Protein AF-A0A970ZB85-F1 (afdb_monomer)

Foldseek 3Di:
DDDDDDDDDDDDDDDDDDDDPPPDDPPVPPDPVVVLVVLVVLQVLLVVLQVVLVVLVVVQVVVCVVVVHRRFQFQLNVVCVVPVVVVVVVLVVLVVDPPSVVVVVVVVVNRRDGNSVSSNVSSNVSNVSSDDPPPPPPPPPPDD

Structure (mmCIF, N/CA/C/O backbone):
data_AF-A0A970ZB85-F1
#
_entry.id   AF-A0A970ZB85-F1
#
loop_
_atom_site.group_PDB
_atom_site.id
_atom_site.type_symbol
_atom_site.label_atom_id
_atom_site.label_alt_id
_atom_site.label_comp_id
_atom_site.label_asym_id
_atom_site.label_entity_id
_atom_site.label_seq_id
_atom_site.pdbx_PDB_ins_code
_atom_site.Cartn_x
_atom_site.Cartn_y
_atom_site.Cartn_z
_atom_site.occupancy
_atom_site.B_iso_or_equiv
_atom_site.auth_seq_id
_atom_site.auth_comp_id
_atom_site.auth_asym_id
_atom_site.auth_atom_id
_atom_site.pdbx_PDB_model_num
ATOM 1 N N . MET A 1 1 ? -62.437 51.924 39.565 1.00 40.03 1 MET A N 1
ATOM 2 C CA . MET A 1 1 ? -63.003 50.614 39.177 1.00 40.03 1 MET A CA 1
ATOM 3 C C . MET A 1 1 ? -61.915 49.583 39.431 1.00 40.03 1 MET A C 1
ATOM 5 O O . MET A 1 1 ? -60.904 49.636 38.755 1.00 40.03 1 MET A O 1
ATOM 9 N N . GLN A 1 2 ? -61.890 48.914 40.590 1.00 45.31 2 GLN A N 1
ATOM 10 C CA . GLN A 1 2 ? -62.650 47.682 40.893 1.00 45.31 2 GLN A CA 1
ATOM 11 C C . GLN A 1 2 ? -62.565 46.634 39.765 1.00 45.31 2 GLN A C 1
ATOM 13 O O . GLN A 1 2 ? -62.856 46.987 38.633 1.00 45.31 2 GLN A O 1
ATOM 18 N N . LEU A 1 3 ? -62.304 45.341 39.978 1.00 44.53 3 LEU A N 1
ATOM 19 C CA . LEU A 1 3 ? -61.947 44.531 41.153 1.00 44.53 3 LEU A CA 1
ATOM 20 C C . LEU A 1 3 ? -61.741 43.069 40.669 1.00 44.53 3 LEU A C 1
ATOM 22 O O . LEU A 1 3 ? -62.430 42.637 39.754 1.00 44.53 3 LEU A O 1
ATOM 26 N N . CYS A 1 4 ? -60.928 42.325 41.428 1.00 42.59 4 CYS A N 1
ATOM 27 C CA . CYS A 1 4 ? -61.122 40.929 41.875 1.00 42.59 4 CYS A CA 1
ATOM 28 C C . CYS A 1 4 ? -60.966 39.691 40.957 1.00 42.59 4 CYS A C 1
ATOM 30 O O . CYS A 1 4 ? -61.327 39.674 39.790 1.00 42.59 4 CYS A O 1
ATOM 32 N N . PHE A 1 5 ? -60.585 38.613 41.670 1.00 42.56 5 PHE A N 1
ATOM 33 C CA . PHE A 1 5 ? -60.578 37.165 41.384 1.00 42.56 5 PHE A CA 1
ATOM 34 C C . PHE A 1 5 ? -59.315 36.600 40.707 1.00 42.56 5 PHE A C 1
ATOM 36 O O . PHE A 1 5 ? -58.960 36.994 39.613 1.00 42.56 5 PHE A O 1
ATOM 43 N N . GLY A 1 6 ? -58.586 35.637 41.278 1.00 42.56 6 GLY A N 1
ATOM 44 C CA . GLY A 1 6 ? -58.836 34.835 42.471 1.00 42.56 6 GLY A CA 1
ATOM 45 C C . GLY A 1 6 ? -57.658 33.897 42.765 1.00 42.56 6 GLY A C 1
ATOM 46 O O . GLY A 1 6 ? -56.827 33.598 41.914 1.00 42.56 6 GLY A O 1
ATOM 47 N N . GLN A 1 7 ? -57.605 33.485 44.022 1.00 44.94 7 GLN A N 1
ATOM 48 C CA . GLN A 1 7 ? -56.571 32.736 44.723 1.00 44.94 7 GLN A CA 1
ATOM 49 C C . GLN A 1 7 ? -57.016 31.274 44.892 1.00 44.94 7 GLN A C 1
ATOM 51 O O . GLN A 1 7 ? -58.147 31.067 45.314 1.00 44.94 7 GLN A O 1
ATOM 56 N N . ALA A 1 8 ? -56.149 30.289 44.615 1.00 42.38 8 ALA A N 1
ATOM 57 C CA . ALA A 1 8 ? -56.122 28.940 45.228 1.00 42.38 8 ALA A CA 1
ATOM 58 C C . ALA A 1 8 ? -54.960 28.133 44.597 1.00 42.38 8 ALA A C 1
ATOM 60 O O . ALA A 1 8 ? -54.946 27.927 43.392 1.00 42.38 8 ALA A O 1
ATOM 61 N N . ALA A 1 9 ? -53.849 27.824 45.272 1.00 41.19 9 ALA A N 1
ATOM 62 C CA . ALA A 1 9 ? -53.673 26.926 46.421 1.00 41.19 9 ALA A CA 1
ATOM 63 C C . ALA A 1 9 ? -53.862 25.429 46.085 1.00 41.19 9 ALA A C 1
ATOM 65 O O . ALA A 1 9 ? -54.979 24.928 46.066 1.00 41.19 9 ALA A O 1
ATOM 66 N N . ALA A 1 10 ? -52.738 24.725 45.900 1.00 42.84 10 ALA A N 1
ATOM 67 C CA . ALA A 1 10 ? -52.530 23.298 46.193 1.00 42.84 10 ALA A CA 1
ATOM 68 C C . ALA A 1 10 ? -51.003 23.053 46.152 1.00 42.84 10 ALA A C 1
ATOM 70 O O . ALA A 1 10 ? -50.417 22.864 45.096 1.00 42.84 10 ALA A O 1
ATOM 71 N N . ALA A 1 11 ? -50.235 23.300 47.214 1.00 39.84 11 ALA A N 1
ATOM 72 C CA . ALA A 1 11 ? -50.076 22.396 48.351 1.00 39.84 11 ALA A CA 1
ATOM 73 C C . ALA A 1 11 ? -50.088 20.910 47.947 1.00 39.84 11 ALA A C 1
ATOM 75 O O . ALA A 1 11 ? -51.114 20.240 47.992 1.00 39.84 11 ALA A O 1
ATOM 76 N N . THR A 1 12 ? -48.915 20.357 47.638 1.00 43.09 12 THR A N 1
ATOM 77 C CA . THR A 1 12 ? -48.616 18.974 48.026 1.00 43.09 12 THR A CA 1
ATOM 78 C C . THR A 1 12 ? -47.196 18.910 48.568 1.00 43.09 12 THR A C 1
ATOM 80 O O . THR A 1 12 ? -46.202 18.822 47.855 1.00 43.09 12 THR A O 1
ATOM 83 N N . CYS A 1 13 ? -47.139 19.018 49.888 1.00 37.94 13 CYS A N 1
ATOM 84 C CA . CYS A 1 13 ? -46.044 18.573 50.723 1.00 37.94 13 CYS A CA 1
ATOM 85 C C . CYS A 1 13 ? -46.140 17.039 50.815 1.00 37.94 13 CYS A C 1
ATOM 87 O O . CYS A 1 13 ? -47.092 16.555 51.414 1.00 37.94 13 CYS A O 1
ATOM 89 N N . ALA A 1 14 ? -45.232 16.296 50.173 1.00 41.53 14 ALA A N 1
ATOM 90 C CA . ALA A 1 14 ? -44.900 14.872 50.394 1.00 41.53 14 ALA A CA 1
ATOM 91 C C . ALA A 1 14 ? -44.079 14.397 49.174 1.00 41.53 14 ALA A C 1
ATOM 93 O O . ALA A 1 14 ? -44.493 14.607 48.048 1.00 41.53 14 ALA A O 1
ATOM 94 N N . ALA A 1 15 ? -42.921 13.754 49.245 1.00 43.75 15 ALA A N 1
ATOM 95 C CA . ALA A 1 15 ? -42.307 13.038 50.333 1.00 43.75 15 ALA A CA 1
ATOM 96 C C . ALA A 1 15 ? -40.788 13.042 50.139 1.00 43.75 15 ALA A C 1
ATOM 98 O O . ALA A 1 15 ? -40.251 12.747 49.072 1.00 43.75 15 ALA A O 1
ATOM 99 N N . ARG A 1 16 ? -40.101 13.312 51.241 1.00 50.31 16 ARG A N 1
ATOM 100 C CA . ARG A 1 16 ? -38.728 12.903 51.490 1.00 50.31 16 ARG A CA 1
ATOM 101 C C . ARG A 1 16 ? -38.648 11.374 51.312 1.00 50.31 16 ARG A C 1
ATOM 103 O O . ARG A 1 16 ? -39.260 10.647 52.087 1.00 50.31 16 ARG A O 1
ATOM 110 N N . ARG A 1 17 ? -37.887 10.880 50.331 1.00 56.12 17 ARG A N 1
ATOM 111 C CA . ARG A 1 17 ? -37.311 9.525 50.375 1.00 56.12 17 ARG A CA 1
ATOM 112 C C . ARG A 1 17 ? -35.786 9.637 50.364 1.00 56.12 17 ARG A C 1
ATOM 114 O O . ARG A 1 17 ? -35.207 9.867 49.306 1.00 56.12 17 ARG A O 1
ATOM 121 N N . PRO A 1 18 ? -35.127 9.518 51.529 1.00 57.50 18 PRO A N 1
ATOM 122 C CA . PRO A 1 18 ? -33.759 9.036 51.580 1.00 57.50 18 PRO A CA 1
ATOM 123 C C . PRO A 1 18 ? -33.796 7.506 51.395 1.00 57.50 18 PRO A C 1
ATOM 125 O O . PRO A 1 18 ? -34.813 6.879 51.681 1.00 57.50 18 PRO A O 1
ATOM 128 N N . HIS A 1 19 ? -32.689 6.906 50.961 1.00 44.56 19 HIS A N 1
ATOM 129 C CA . HIS A 1 19 ? -32.518 5.471 50.663 1.00 44.56 19 HIS A CA 1
ATOM 130 C C . HIS A 1 19 ? -33.052 5.046 49.279 1.00 44.56 19 HIS A C 1
ATOM 132 O O . HIS A 1 19 ? -34.202 5.275 48.938 1.00 44.56 19 HIS A O 1
ATOM 138 N N . ALA A 1 20 ? -32.269 4.424 48.401 1.00 45.44 20 ALA A N 1
ATOM 139 C CA . ALA A 1 20 ? -31.125 3.564 48.650 1.00 45.44 20 ALA A CA 1
ATOM 140 C C . ALA A 1 20 ? -29.962 3.913 47.712 1.00 45.44 20 ALA A C 1
ATOM 142 O O . ALA A 1 20 ? -30.070 3.825 46.490 1.00 45.44 20 ALA A O 1
ATOM 143 N N . ARG A 1 21 ? -28.818 4.259 48.312 1.00 49.47 21 ARG A N 1
ATOM 144 C CA . ARG A 1 21 ? -27.508 4.092 47.686 1.00 49.47 21 ARG A CA 1
ATOM 145 C C . ARG A 1 21 ? -27.361 2.592 47.441 1.00 49.47 21 ARG A C 1
ATOM 147 O O . ARG A 1 21 ? -27.043 1.852 48.368 1.00 49.47 21 ARG A O 1
ATOM 154 N N . LYS A 1 22 ? -27.656 2.144 46.224 1.00 44.62 22 LYS A N 1
ATOM 155 C CA . LYS A 1 22 ? -27.270 0.811 45.781 1.00 44.62 22 LYS A CA 1
ATOM 156 C C . LYS A 1 22 ? -25.744 0.807 45.785 1.00 44.62 22 LYS A C 1
ATOM 158 O O . LYS A 1 22 ? -25.105 1.567 45.061 1.00 44.62 22 LYS A O 1
ATOM 163 N N . THR A 1 23 ? -25.171 0.040 46.699 1.00 53.31 23 THR A N 1
ATOM 164 C CA . THR A 1 23 ? -23.775 -0.384 46.686 1.00 53.31 23 THR A CA 1
ATOM 165 C C . THR A 1 23 ? -23.588 -1.251 45.445 1.00 53.31 23 THR A C 1
ATOM 167 O O . THR A 1 23 ? -23.636 -2.474 45.503 1.00 53.31 23 THR A O 1
ATOM 170 N N . GLU A 1 24 ? -23.461 -0.611 44.288 1.00 57.25 24 GLU A N 1
ATOM 171 C CA . GLU A 1 24 ? -22.926 -1.256 43.101 1.00 57.25 24 GLU A CA 1
ATOM 172 C C . GLU A 1 24 ? -21.405 -1.197 43.239 1.00 57.25 24 GLU A C 1
ATOM 174 O O . GLU A 1 24 ? -20.806 -0.133 43.413 1.00 57.25 24 GLU A O 1
ATOM 179 N N . ALA A 1 25 ?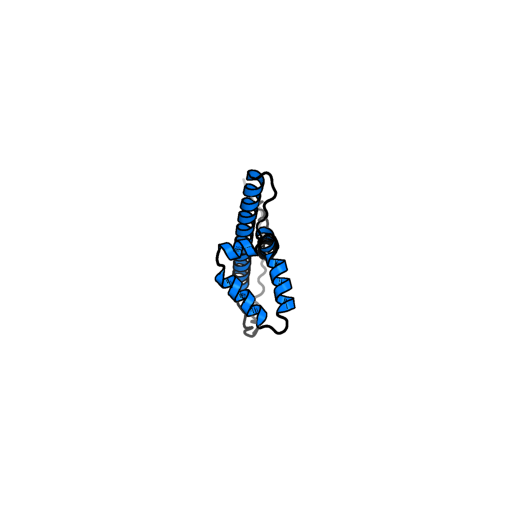 -20.825 -2.394 43.318 1.00 55.22 25 ALA A N 1
ATOM 180 C CA . ALA A 1 25 ? -19.400 -2.657 43.392 1.00 55.22 25 ALA A CA 1
ATOM 181 C C . ALA A 1 25 ? -18.629 -1.844 42.335 1.00 55.22 25 ALA A C 1
ATOM 183 O O . ALA A 1 25 ? -19.204 -1.486 41.304 1.00 55.22 25 ALA A O 1
ATOM 184 N N . PRO A 1 26 ? -17.330 -1.568 42.545 1.00 50.22 26 PRO A N 1
ATOM 18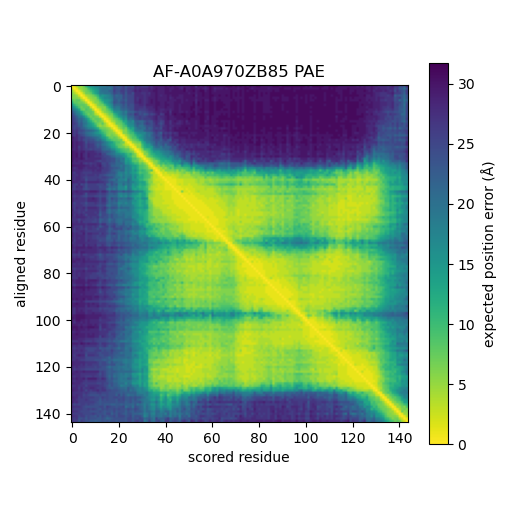5 C CA . PRO A 1 26 ? -16.510 -0.937 41.526 1.00 50.22 26 PRO A CA 1
ATOM 186 C C . PRO A 1 26 ? -16.327 -1.918 40.363 1.00 50.22 26 PRO A C 1
ATOM 188 O O . PRO A 1 26 ? -15.349 -2.660 40.301 1.00 50.22 26 PRO A O 1
ATOM 191 N N . GLU A 1 27 ? -17.274 -1.931 39.426 1.00 57.31 27 GLU A N 1
ATOM 192 C CA . GLU A 1 27 ? -16.994 -2.414 38.087 1.00 57.31 27 GLU A CA 1
ATOM 193 C C . GLU A 1 27 ? -15.870 -1.533 37.558 1.00 57.31 27 GLU A C 1
ATOM 195 O O . GLU A 1 27 ? -15.979 -0.305 37.490 1.00 57.31 27 GLU A O 1
ATOM 200 N N . THR A 1 28 ? -14.747 -2.176 37.267 1.00 58.66 28 THR A N 1
ATOM 201 C CA . THR A 1 28 ? -13.548 -1.608 36.667 1.00 58.66 28 THR A CA 1
ATOM 202 C C . THR A 1 28 ? -13.902 -1.091 35.276 1.00 58.66 28 THR A C 1
ATOM 204 O O . THR A 1 28 ? -13.656 -1.714 34.246 1.00 58.66 28 THR A O 1
ATOM 207 N N . GLY A 1 29 ? -14.545 0.074 35.256 1.00 50.59 29 GLY A N 1
ATOM 208 C CA . GLY A 1 29 ? -14.985 0.766 34.066 1.00 50.59 29 GLY A CA 1
ATOM 209 C C . GLY A 1 29 ? -13.771 1.209 33.275 1.00 50.59 29 GLY A C 1
ATOM 210 O O . GLY A 1 29 ? -13.233 2.294 33.494 1.00 50.59 29 GLY A O 1
ATOM 211 N N . LYS A 1 30 ? -13.346 0.373 32.323 1.00 57.53 30 LYS A N 1
ATOM 212 C CA . LYS A 1 30 ? -12.480 0.823 31.235 1.00 57.53 30 LYS A CA 1
ATOM 213 C C . LYS A 1 30 ? -13.136 2.061 30.616 1.00 57.53 30 LYS A C 1
ATOM 215 O O . LYS A 1 30 ? -14.314 2.011 30.245 1.00 57.53 30 LYS A O 1
ATOM 220 N N . PRO A 1 31 ? -12.425 3.195 30.553 1.00 46.19 31 PRO A N 1
ATOM 221 C CA . PRO A 1 31 ? -13.056 4.483 30.353 1.00 46.19 31 PRO A CA 1
ATOM 222 C C . PRO A 1 31 ? -13.661 4.557 28.951 1.00 46.19 31 PRO A C 1
ATOM 224 O O . PRO A 1 31 ? -12.970 4.407 27.944 1.00 46.19 31 PRO A O 1
ATOM 227 N N . ALA A 1 32 ? -14.948 4.901 28.876 1.00 52.50 32 ALA A N 1
ATOM 228 C CA . ALA A 1 32 ? -15.651 5.228 27.632 1.00 52.50 32 ALA A CA 1
ATOM 229 C C . ALA A 1 32 ? -14.951 6.332 26.797 1.00 52.50 32 ALA A C 1
ATOM 231 O O . ALA A 1 32 ? -15.246 6.497 25.613 1.00 52.50 32 ALA A O 1
ATOM 232 N N . CYS A 1 33 ? -13.977 7.035 27.390 1.00 52.62 33 CYS A N 1
ATOM 233 C CA . CYS A 1 33 ? -13.060 7.977 26.748 1.00 52.62 33 CYS A CA 1
ATOM 234 C C . CYS A 1 33 ? -12.138 7.331 25.682 1.00 52.62 33 CYS A C 1
ATOM 236 O O . CYS A 1 33 ? -11.693 8.014 24.759 1.00 52.62 33 CYS A O 1
ATOM 238 N N . GLU A 1 34 ? -11.883 6.017 25.727 1.00 57.78 34 GLU A N 1
ATOM 239 C CA . GLU A 1 34 ? -11.015 5.338 24.745 1.00 57.78 34 GLU A CA 1
ATOM 240 C C . GLU A 1 34 ? -11.686 5.139 23.373 1.00 57.78 34 GLU A C 1
ATOM 242 O O . GLU A 1 34 ? -11.033 5.248 22.330 1.00 57.78 34 GLU A O 1
ATOM 247 N N . LYS A 1 35 ? -13.013 4.939 23.338 1.00 61.38 35 LYS A N 1
ATOM 248 C CA . LYS A 1 35 ? -13.748 4.676 22.083 1.00 61.38 35 LYS A CA 1
ATOM 249 C C . LYS A 1 35 ? -13.625 5.822 21.077 1.00 61.38 35 LYS A C 1
ATOM 251 O O . LYS A 1 35 ? -13.608 5.576 19.871 1.00 61.38 35 LYS A O 1
ATOM 256 N N . GLY A 1 36 ? -13.529 7.065 21.556 1.00 65.50 36 GLY A N 1
ATOM 257 C CA . GLY A 1 36 ? -13.315 8.235 20.702 1.00 65.50 36 GLY A CA 1
ATOM 2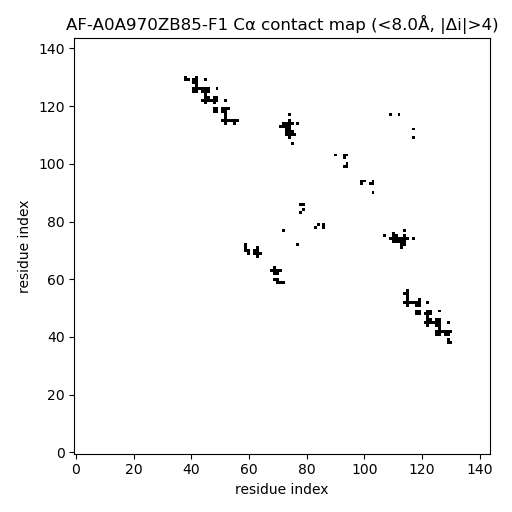58 C C . GLY A 1 36 ? -11.934 8.240 20.041 1.00 65.50 36 GLY A C 1
ATOM 259 O O . GLY A 1 36 ? -11.832 8.519 18.847 1.00 65.50 36 GLY A O 1
ATOM 260 N N . LYS A 1 37 ? -10.886 7.869 20.791 1.00 77.69 37 LYS A N 1
ATOM 261 C CA . LYS A 1 37 ? -9.491 7.868 20.321 1.00 77.69 37 LYS A CA 1
ATOM 262 C C . LYS A 1 37 ? -9.254 6.808 19.247 1.00 77.69 37 LYS A C 1
ATOM 264 O O . LYS A 1 37 ? -8.729 7.131 18.188 1.00 77.69 37 LYS A O 1
ATOM 269 N N . MET A 1 38 ? -9.727 5.579 19.464 1.00 79.06 38 MET A N 1
ATOM 270 C CA . MET A 1 38 ? -9.572 4.487 18.492 1.00 79.06 38 MET A CA 1
ATOM 271 C C . MET A 1 38 ? -10.256 4.807 17.152 1.00 79.06 38 MET A C 1
ATOM 273 O O . MET A 1 38 ? -9.687 4.617 16.080 1.00 79.06 38 MET A O 1
ATOM 277 N N . ARG A 1 39 ? -11.467 5.375 17.199 1.00 79.69 39 ARG A N 1
ATOM 278 C CA . ARG A 1 39 ? -12.208 5.795 15.998 1.00 79.69 39 ARG A CA 1
ATOM 279 C C . ARG A 1 39 ? -11.528 6.945 15.257 1.00 79.69 39 ARG A C 1
ATOM 281 O O . ARG A 1 39 ? -11.599 6.995 14.031 1.00 79.69 39 ARG A O 1
ATOM 288 N N . LEU A 1 40 ? -10.894 7.862 15.989 1.00 81.06 40 LEU A N 1
ATOM 289 C CA . LEU A 1 40 ? -10.129 8.955 15.397 1.00 81.06 40 LEU A CA 1
ATOM 290 C C . LEU A 1 40 ? -8.889 8.424 14.673 1.00 81.06 40 LEU A C 1
ATOM 292 O O . LEU A 1 40 ? -8.672 8.807 13.530 1.00 81.06 40 LEU A O 1
ATOM 296 N N . LEU A 1 41 ? -8.136 7.506 15.286 1.00 85.81 41 LEU A N 1
ATOM 297 C CA . LEU A 1 41 ? -6.965 6.880 14.663 1.00 85.81 41 LEU A CA 1
ATOM 298 C C . LEU A 1 41 ? -7.338 6.131 13.381 1.00 85.81 41 LEU A C 1
ATOM 300 O O . LEU A 1 41 ? -6.740 6.374 12.338 1.00 85.81 41 LEU A O 1
ATOM 304 N N . LEU A 1 42 ? -8.383 5.298 13.433 1.00 83.81 42 LEU A N 1
ATOM 305 C CA . LEU A 1 42 ? -8.899 4.592 12.256 1.00 83.81 42 LEU A CA 1
ATOM 306 C C . LEU A 1 42 ? -9.302 5.561 11.139 1.00 83.81 42 LEU A C 1
ATOM 308 O O . LEU A 1 42 ? -9.011 5.313 9.971 1.00 83.81 42 LEU A O 1
ATOM 312 N N . ARG A 1 43 ? -9.937 6.686 11.492 1.00 84.94 43 ARG A N 1
ATOM 313 C CA . ARG A 1 43 ? -10.313 7.711 10.517 1.00 84.94 43 ARG A CA 1
ATOM 314 C C . ARG A 1 43 ? -9.091 8.405 9.928 1.00 84.94 43 ARG A C 1
ATOM 316 O O . ARG A 1 43 ? -9.075 8.568 8.719 1.00 84.94 43 ARG A O 1
ATOM 323 N N . ILE A 1 44 ? -8.104 8.788 10.742 1.00 89.00 44 ILE A N 1
ATOM 324 C CA . ILE A 1 44 ? -6.871 9.442 10.276 1.00 89.00 44 ILE A CA 1
ATOM 325 C C . ILE A 1 44 ? -6.143 8.518 9.304 1.00 89.00 44 ILE A C 1
ATOM 327 O O . ILE A 1 44 ? -5.919 8.907 8.164 1.00 89.00 44 ILE A O 1
ATOM 331 N N . ILE A 1 45 ? -5.861 7.279 9.716 1.00 90.81 45 ILE A N 1
ATOM 332 C CA . ILE A 1 45 ? -5.164 6.290 8.885 1.00 90.81 45 ILE A CA 1
ATOM 333 C C . ILE A 1 45 ? -5.946 6.035 7.593 1.00 90.81 45 ILE A C 1
ATOM 335 O O . ILE A 1 45 ? -5.370 6.099 6.510 1.00 90.81 45 ILE A O 1
ATOM 339 N N . GLY A 1 46 ? -7.263 5.828 7.691 1.00 89.00 46 GLY A N 1
ATOM 340 C CA . GLY A 1 46 ? -8.125 5.628 6.527 1.00 89.00 46 GLY A CA 1
ATOM 341 C C . GLY A 1 46 ? -8.108 6.815 5.563 1.00 89.00 46 GLY A C 1
ATOM 342 O O . GLY A 1 46 ? -7.937 6.624 4.364 1.00 89.00 46 GLY A O 1
ATOM 343 N N . THR A 1 47 ? -8.226 8.050 6.066 1.00 89.19 47 THR A N 1
ATOM 344 C CA . THR A 1 47 ? -8.182 9.252 5.217 1.00 89.19 47 THR A CA 1
ATOM 345 C C . THR A 1 47 ? -6.809 9.493 4.609 1.00 89.19 47 THR A C 1
ATOM 347 O O . THR A 1 47 ? -6.743 9.925 3.464 1.00 89.19 47 THR A O 1
ATOM 350 N N . THR A 1 48 ? -5.727 9.191 5.329 1.00 90.69 48 THR A N 1
ATOM 351 C CA . THR A 1 48 ? -4.364 9.327 4.806 1.00 90.69 48 THR A CA 1
ATOM 352 C C . THR A 1 48 ? -4.102 8.306 3.701 1.00 90.69 48 THR A C 1
ATOM 354 O O . THR A 1 48 ? -3.605 8.689 2.644 1.00 90.69 48 THR A O 1
ATOM 357 N N . LEU A 1 49 ? -4.505 7.039 3.884 1.00 90.88 49 LEU A N 1
ATOM 358 C CA . LEU A 1 49 ? -4.431 6.034 2.815 1.00 90.88 49 LEU A CA 1
ATOM 359 C C . LEU A 1 49 ? -5.266 6.448 1.601 1.00 90.88 49 LEU A C 1
ATOM 361 O O . LEU A 1 49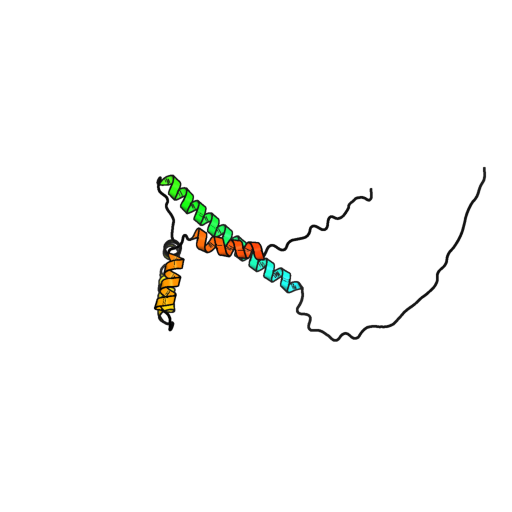 ? -4.799 6.350 0.471 1.00 90.88 49 LEU A O 1
ATOM 365 N N . LEU A 1 50 ? -6.489 6.932 1.832 1.00 91.44 50 LEU A N 1
ATOM 366 C CA . LEU A 1 50 ? -7.382 7.354 0.757 1.00 91.44 50 LEU A CA 1
ATOM 367 C C . LEU A 1 50 ? -6.816 8.555 -0.016 1.00 91.44 50 LEU A C 1
ATOM 369 O O . LEU A 1 50 ? -6.926 8.605 -1.237 1.00 91.44 50 LEU A O 1
ATOM 373 N N . ALA A 1 51 ? -6.181 9.502 0.679 1.00 93.44 51 ALA A N 1
ATOM 374 C CA . ALA A 1 51 ? -5.503 10.630 0.052 1.00 93.44 51 ALA A CA 1
ATOM 375 C C . ALA A 1 51 ? -4.306 10.170 -0.796 1.00 93.44 51 ALA A C 1
ATOM 377 O O . ALA A 1 51 ? -4.186 10.589 -1.945 1.00 93.44 51 ALA A O 1
ATOM 378 N N . ALA A 1 52 ? -3.463 9.272 -0.275 1.00 91.44 52 ALA A N 1
ATOM 379 C CA . ALA A 1 52 ? -2.343 8.705 -1.027 1.00 91.44 52 ALA A CA 1
ATOM 380 C C . ALA A 1 52 ? -2.819 7.949 -2.281 1.00 91.44 52 ALA A C 1
ATOM 382 O O . ALA A 1 52 ? -2.281 8.148 -3.369 1.00 91.44 52 ALA A O 1
ATOM 383 N N . ALA A 1 53 ? -3.880 7.148 -2.150 1.00 92.38 53 ALA A N 1
ATOM 384 C CA . ALA A 1 53 ? -4.508 6.450 -3.265 1.00 92.38 53 ALA A CA 1
ATOM 385 C C . ALA A 1 53 ? -5.029 7.415 -4.339 1.00 92.38 53 ALA A C 1
ATOM 387 O O . ALA A 1 53 ? -4.796 7.200 -5.526 1.00 92.38 53 ALA A O 1
ATOM 388 N N . LEU A 1 54 ? -5.690 8.504 -3.933 1.00 93.25 54 LEU A N 1
ATOM 389 C CA . LEU A 1 54 ? -6.184 9.520 -4.859 1.00 93.25 54 LEU A CA 1
ATOM 390 C C . LEU A 1 54 ? -5.039 10.203 -5.619 1.00 93.25 54 LEU A C 1
ATOM 392 O O . LEU A 1 54 ? -5.140 10.385 -6.829 1.00 93.25 54 LEU A O 1
ATOM 396 N N . ILE A 1 55 ? -3.944 10.544 -4.933 1.00 93.38 55 ILE A N 1
ATOM 397 C CA . ILE A 1 55 ? -2.757 11.145 -5.559 1.00 93.38 55 ILE A CA 1
ATOM 398 C C . ILE A 1 55 ? -2.169 10.200 -6.613 1.00 93.38 55 ILE A C 1
ATOM 400 O O . ILE A 1 55 ? -1.915 10.628 -7.737 1.00 93.38 55 ILE A O 1
ATOM 404 N N . LEU A 1 56 ? -2.000 8.916 -6.280 1.00 89.81 56 LEU A N 1
ATOM 405 C CA . LEU A 1 56 ? -1.503 7.904 -7.218 1.00 89.81 56 LEU A CA 1
ATOM 406 C C . LEU A 1 56 ? -2.432 7.742 -8.428 1.00 89.81 56 LEU A C 1
ATOM 408 O O . LEU A 1 56 ? -1.958 7.696 -9.559 1.00 89.81 56 LEU A O 1
ATOM 412 N N . GLY A 1 57 ? -3.750 7.744 -8.211 1.00 89.31 57 GLY A N 1
ATOM 413 C CA . GLY A 1 57 ? -4.727 7.687 -9.298 1.00 89.31 57 GLY A CA 1
ATOM 414 C C . GLY A 1 57 ? -4.663 8.907 -10.225 1.00 89.31 57 GLY A C 1
ATOM 415 O O . GLY A 1 57 ? -4.759 8.762 -11.441 1.00 89.31 57 GLY A O 1
ATOM 416 N N . ILE A 1 58 ? -4.450 10.110 -9.678 1.00 92.81 58 ILE A N 1
ATOM 417 C CA . ILE A 1 58 ? -4.274 11.334 -10.478 1.00 92.81 58 ILE A CA 1
ATOM 418 C C . ILE A 1 58 ? -2.951 11.293 -11.256 1.00 92.81 58 ILE A C 1
ATOM 420 O O . ILE A 1 58 ? -2.918 11.692 -12.419 1.00 92.81 58 ILE A O 1
ATOM 424 N N . LEU A 1 59 ? -1.865 10.796 -10.657 1.00 90.56 59 LEU A N 1
ATOM 425 C CA . LEU A 1 59 ? -0.579 10.620 -11.343 1.00 90.56 59 LEU A CA 1
ATOM 426 C C . LEU A 1 59 ? -0.701 9.657 -12.531 1.00 90.56 59 LEU A C 1
ATOM 428 O O . LEU A 1 59 ? -0.277 9.993 -13.635 1.00 90.56 59 LEU A O 1
ATOM 432 N N . ASP A 1 60 ? -1.335 8.503 -12.333 1.00 88.25 60 ASP A N 1
ATOM 433 C CA . ASP A 1 60 ? -1.583 7.540 -13.411 1.00 88.25 60 ASP A CA 1
ATOM 434 C C . ASP A 1 60 ? -2.527 8.123 -14.479 1.00 88.25 60 ASP A C 1
ATOM 436 O O . ASP A 1 60 ? -2.292 7.971 -15.680 1.00 88.25 60 ASP A O 1
ATOM 440 N N . GLY A 1 61 ? -3.545 8.886 -14.069 1.00 87.12 61 GLY A N 1
ATOM 441 C CA . GLY A 1 61 ? -4.457 9.579 -14.982 1.00 87.12 61 GLY A CA 1
ATOM 442 C C . GLY A 1 61 ? -3.758 10.637 -15.841 1.00 87.12 61 GLY A C 1
ATOM 443 O O . GLY A 1 61 ? -3.903 10.645 -17.061 1.00 87.12 61 GLY A O 1
ATOM 444 N N . THR A 1 62 ? -2.952 11.507 -15.229 1.00 90.19 62 THR A N 1
ATOM 445 C CA . THR A 1 62 ? -2.195 12.554 -15.943 1.00 90.19 62 THR A CA 1
ATOM 446 C C . THR A 1 62 ? -1.158 11.973 -16.899 1.00 90.19 62 THR A C 1
ATOM 448 O O . THR A 1 62 ? -1.059 12.434 -18.036 1.00 90.19 62 THR A O 1
ATOM 451 N N . ARG A 1 63 ? -0.437 10.920 -16.493 1.00 87.88 63 ARG A N 1
ATOM 452 C CA . ARG A 1 63 ? 0.482 10.187 -17.379 1.00 87.88 63 ARG A CA 1
ATOM 453 C C . ARG A 1 63 ? -0.247 9.532 -18.544 1.00 87.88 63 ARG A C 1
ATOM 455 O O . ARG A 1 63 ? 0.257 9.554 -19.667 1.00 87.88 63 ARG A O 1
ATOM 462 N N . SER A 1 64 ? -1.438 8.994 -18.293 1.00 88.31 64 SER A N 1
ATOM 463 C CA . SER A 1 64 ? -2.230 8.355 -19.341 1.00 88.31 64 SER A CA 1
ATOM 464 C C . SER A 1 64 ? -2.706 9.358 -20.394 1.00 88.31 64 SER A C 1
ATOM 466 O O . SER A 1 64 ? -2.598 9.121 -21.595 1.00 88.31 64 SER A O 1
ATOM 468 N N . LEU A 1 65 ? -3.163 10.531 -19.946 1.00 89.12 65 LEU A N 1
ATOM 469 C CA . LEU A 1 65 ? -3.569 11.624 -20.833 1.00 89.12 65 LEU A CA 1
ATOM 470 C C . LEU A 1 65 ? -2.387 12.199 -21.624 1.00 89.12 65 LEU A C 1
ATOM 472 O O . LEU A 1 65 ? -2.540 12.532 -22.794 1.00 89.12 65 LEU A O 1
ATOM 476 N N . GLY A 1 66 ? -1.205 12.295 -21.007 1.00 88.38 66 GLY A N 1
ATOM 477 C CA . GLY A 1 66 ? -0.002 12.809 -21.666 1.00 88.38 66 GLY A CA 1
ATOM 478 C C . GLY A 1 66 ? 0.609 11.860 -22.702 1.00 88.38 66 GLY A C 1
ATOM 479 O O . GLY A 1 66 ? 1.290 12.318 -23.615 1.00 88.38 66 GLY A O 1
ATOM 480 N N . SER A 1 67 ? 0.372 10.552 -22.583 1.00 83.12 67 SER A N 1
ATOM 481 C CA . SER A 1 67 ? 0.964 9.530 -23.459 1.00 83.12 67 SER A CA 1
ATOM 482 C C . SER A 1 67 ? 0.001 8.957 -24.506 1.00 83.12 67 SER A C 1
ATOM 484 O O . SER A 1 67 ? 0.416 8.120 -25.302 1.00 83.12 67 SER A O 1
ATOM 486 N N . ASN A 1 68 ? -1.269 9.394 -24.533 1.00 81.69 68 ASN A N 1
ATOM 487 C CA . ASN A 1 68 ? -2.351 8.772 -25.320 1.00 81.69 68 ASN A CA 1
ATOM 488 C C . ASN A 1 68 ? -2.493 7.249 -25.090 1.00 81.69 68 ASN A C 1
ATOM 490 O O . ASN A 1 68 ? -3.080 6.543 -25.909 1.00 81.69 68 ASN A O 1
ATOM 494 N N . ALA A 1 69 ? -1.971 6.734 -23.978 1.00 81.94 69 ALA A N 1
ATOM 495 C CA . ALA A 1 69 ? -2.000 5.325 -23.612 1.00 81.94 69 ALA A CA 1
ATOM 496 C C . ALA A 1 69 ? -2.355 5.202 -22.131 1.00 81.94 69 ALA A C 1
ATOM 498 O O . ALA A 1 69 ? -1.979 6.049 -21.332 1.00 81.94 69 ALA A O 1
ATOM 499 N N . LEU A 1 70 ? -3.079 4.154 -21.737 1.00 79.00 70 LEU A N 1
ATOM 500 C CA . LEU A 1 70 ? -3.354 3.900 -20.321 1.00 79.00 70 LEU A CA 1
ATOM 501 C C . LEU A 1 70 ? -2.069 3.434 -19.627 1.00 79.00 70 LEU A C 1
ATOM 503 O O . LEU A 1 70 ? -1.628 2.304 -19.818 1.00 79.00 70 LEU A O 1
ATOM 507 N N . VAL A 1 71 ? -1.483 4.314 -18.817 1.00 82.19 71 VAL A N 1
ATOM 508 C CA . VAL A 1 71 ? -0.303 4.040 -17.994 1.00 82.19 71 VAL A CA 1
ATOM 509 C C . VAL A 1 71 ? -0.770 3.820 -16.564 1.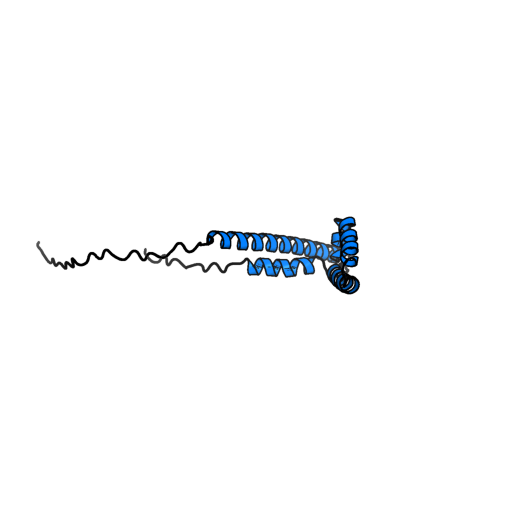00 82.19 71 VAL A C 1
ATOM 511 O O . VAL A 1 71 ? -1.170 4.757 -15.875 1.00 82.19 71 VAL A O 1
ATOM 514 N N . ILE A 1 72 ? -0.726 2.565 -16.129 1.00 84.94 72 ILE A N 1
ATOM 515 C CA . ILE A 1 72 ? -1.067 2.163 -14.766 1.00 84.94 72 ILE A CA 1
ATOM 516 C C . ILE A 1 72 ? 0.211 1.707 -14.073 1.00 84.94 72 ILE A C 1
ATOM 518 O O . ILE A 1 72 ? 0.887 0.799 -14.557 1.00 84.94 72 ILE A O 1
ATOM 522 N N . THR A 1 73 ? 0.530 2.322 -12.935 1.00 88.00 73 THR A N 1
ATOM 523 C CA . THR A 1 73 ? 1.721 1.962 -12.163 1.00 88.00 73 THR A CA 1
ATOM 524 C C . THR A 1 73 ? 1.359 0.903 -11.122 1.00 88.00 73 THR A C 1
ATOM 526 O O . THR A 1 73 ? 0.457 1.097 -10.298 1.00 88.00 73 THR A O 1
ATOM 529 N N . SER A 1 74 ? 2.056 -0.235 -11.145 1.00 91.62 74 SER A N 1
ATOM 530 C CA . SER A 1 74 ? 1.857 -1.289 -10.148 1.00 91.62 74 SER A CA 1
ATOM 531 C C . SER A 1 74 ? 2.335 -0.840 -8.762 1.00 91.62 74 SER A C 1
ATOM 533 O O . SER A 1 74 ? 3.186 0.052 -8.621 1.00 91.62 74 SER A O 1
ATOM 535 N N . LEU A 1 75 ? 1.776 -1.446 -7.713 1.00 90.38 75 LEU A N 1
ATOM 536 C CA . LEU A 1 75 ? 2.208 -1.182 -6.342 1.00 90.38 75 LEU A CA 1
ATOM 537 C C . LEU A 1 75 ? 3.684 -1.543 -6.145 1.00 90.38 75 LEU A C 1
ATOM 539 O O . LEU A 1 75 ? 4.409 -0.767 -5.528 1.00 90.38 75 LEU A O 1
ATOM 543 N N . GLY A 1 76 ? 4.125 -2.670 -6.711 1.00 89.56 76 GLY A N 1
ATOM 544 C CA . GLY A 1 76 ? 5.515 -3.120 -6.664 1.00 89.56 76 GLY A CA 1
ATOM 545 C C . GLY A 1 76 ? 6.474 -2.094 -7.260 1.00 89.56 76 GLY A C 1
ATOM 546 O O . GLY A 1 76 ? 7.406 -1.679 -6.582 1.00 89.56 76 GLY A O 1
ATOM 547 N N . ALA A 1 77 ? 6.183 -1.581 -8.461 1.00 89.56 77 ALA A N 1
ATOM 548 C CA . ALA A 1 77 ? 7.020 -0.566 -9.105 1.00 89.56 77 ALA A CA 1
ATOM 549 C C . ALA A 1 77 ? 7.068 0.748 -8.304 1.00 89.56 77 ALA A C 1
ATOM 551 O O . ALA A 1 77 ? 8.115 1.382 -8.182 1.00 89.56 77 ALA A O 1
ATOM 552 N N . THR A 1 78 ? 5.934 1.153 -7.721 1.00 89.19 78 THR A N 1
ATOM 553 C CA . THR A 1 78 ? 5.869 2.346 -6.861 1.00 89.19 78 THR A CA 1
ATOM 554 C C . THR A 1 78 ? 6.699 2.156 -5.590 1.00 89.19 78 THR A C 1
ATOM 556 O O . THR A 1 78 ? 7.414 3.067 -5.180 1.00 89.19 78 THR A O 1
ATOM 559 N N . TRP A 1 79 ? 6.625 0.978 -4.967 1.00 91.19 79 TRP A N 1
ATOM 560 C CA . TRP A 1 79 ? 7.402 0.648 -3.774 1.00 91.19 79 TRP A CA 1
ATOM 561 C C . TRP A 1 79 ? 8.891 0.581 -4.095 1.00 91.19 79 TRP A C 1
ATOM 563 O O . TRP A 1 79 ? 9.687 1.201 -3.396 1.00 91.19 79 TRP A O 1
ATOM 573 N N . GLU A 1 80 ? 9.271 -0.113 -5.161 1.00 92.25 80 GLU A N 1
ATOM 574 C CA . GLU A 1 80 ? 10.659 -0.251 -5.595 1.00 92.25 80 GLU A CA 1
ATOM 575 C C . GLU A 1 80 ? 11.305 1.117 -5.851 1.00 92.25 80 GLU A C 1
ATOM 577 O O . GLU A 1 80 ? 12.413 1.375 -5.377 1.00 92.25 80 GLU A O 1
ATOM 582 N N . ALA A 1 81 ? 10.566 2.038 -6.483 1.00 90.25 81 ALA A N 1
ATOM 583 C CA . ALA A 1 81 ? 11.003 3.415 -6.700 1.00 90.25 81 ALA A CA 1
ATOM 584 C C . ALA A 1 81 ? 11.205 4.216 -5.398 1.00 90.25 81 ALA A C 1
ATOM 586 O O . ALA A 1 81 ? 12.019 5.138 -5.367 1.00 90.25 81 ALA A O 1
ATOM 587 N N . ILE A 1 82 ? 10.473 3.889 -4.326 1.00 91.00 82 ILE A N 1
ATOM 588 C CA . ILE A 1 82 ? 10.616 4.533 -3.011 1.00 91.00 82 ILE A CA 1
ATOM 589 C C . ILE A 1 82 ? 11.752 3.882 -2.212 1.00 91.00 82 ILE A C 1
ATOM 591 O O . ILE A 1 82 ? 12.552 4.583 -1.589 1.00 91.00 82 ILE A O 1
ATOM 595 N N . HIS A 1 83 ? 11.800 2.546 -2.174 1.00 92.38 83 HIS A N 1
ATOM 596 C CA . HIS A 1 83 ? 12.754 1.793 -1.369 1.00 92.38 83 HIS A CA 1
ATOM 597 C C . HIS A 1 83 ? 12.901 0.320 -1.810 1.00 92.38 83 HIS A C 1
ATOM 599 O O . HIS A 1 83 ? 12.333 -0.589 -1.204 1.00 92.38 83 HIS A O 1
ATOM 605 N N . ALA A 1 84 ? 13.732 0.061 -2.820 1.00 92.00 84 ALA A N 1
ATOM 606 C CA . ALA A 1 84 ? 14.031 -1.296 -3.297 1.00 92.00 84 ALA A CA 1
ATOM 607 C C . ALA A 1 84 ? 14.581 -2.278 -2.226 1.00 92.00 84 ALA A C 1
ATOM 609 O O . ALA A 1 84 ? 14.139 -3.429 -2.205 1.00 92.00 84 ALA A O 1
ATOM 610 N N . PRO A 1 85 ? 15.473 -1.882 -1.286 1.00 93.12 85 PRO A N 1
ATOM 611 C CA . PRO A 1 85 ? 16.032 -2.830 -0.314 1.00 93.12 85 PRO A CA 1
ATOM 612 C C . PRO A 1 85 ? 14.996 -3.456 0.630 1.00 93.12 85 PRO A C 1
ATOM 614 O O . PRO A 1 85 ? 15.158 -4.598 1.053 1.00 93.12 85 PRO A O 1
ATOM 617 N N . SER A 1 86 ? 13.920 -2.735 0.960 1.00 91.88 86 SER A N 1
ATOM 618 C CA . SER A 1 86 ? 12.868 -3.255 1.845 1.00 91.88 86 SER A CA 1
ATOM 619 C C . SER A 1 86 ? 11.976 -4.255 1.126 1.00 91.88 86 SER A C 1
ATOM 621 O O . SER A 1 86 ? 11.496 -5.185 1.766 1.00 91.88 86 SER A O 1
ATOM 623 N N . LEU A 1 87 ? 11.798 -4.101 -0.189 1.00 91.00 87 LEU A N 1
ATOM 624 C CA . LEU A 1 87 ? 11.087 -5.068 -1.017 1.00 91.00 87 LEU A CA 1
ATOM 625 C C . LEU A 1 87 ? 11.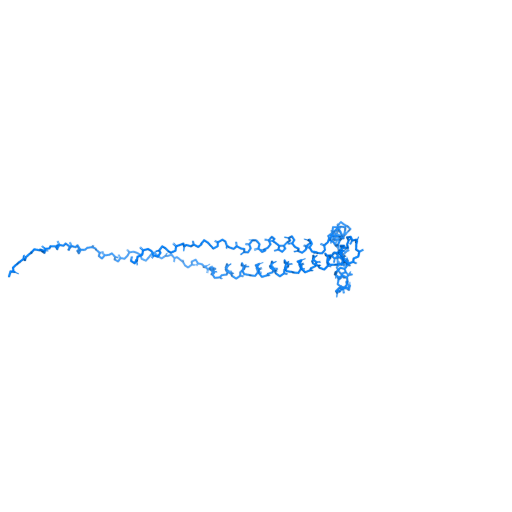879 -6.380 -1.098 1.00 91.00 87 LEU A C 1
ATOM 627 O O . LEU A 1 87 ? 11.336 -7.438 -0.806 1.00 91.00 87 LEU A O 1
ATOM 631 N N . ALA A 1 88 ? 13.189 -6.315 -1.352 1.00 91.69 88 ALA A N 1
ATOM 632 C CA . ALA A 1 88 ? 14.049 -7.502 -1.334 1.00 91.69 88 ALA A CA 1
ATOM 633 C C . ALA A 1 88 ? 14.073 -8.196 0.043 1.00 91.69 88 ALA A C 1
ATOM 635 O O . ALA A 1 88 ? 13.999 -9.421 0.129 1.00 91.69 88 ALA A O 1
ATOM 636 N N . ALA A 1 89 ? 14.122 -7.420 1.133 1.00 92.69 89 ALA A N 1
ATOM 637 C CA . ALA A 1 89 ? 14.034 -7.961 2.488 1.00 92.69 89 ALA A CA 1
ATOM 638 C C . ALA A 1 89 ? 12.669 -8.611 2.777 1.00 92.69 89 ALA A C 1
ATOM 640 O O . ALA A 1 89 ? 12.615 -9.603 3.502 1.00 92.69 89 ALA A O 1
ATOM 641 N N . LEU A 1 90 ? 11.579 -8.079 2.210 1.00 90.56 90 LEU A N 1
ATOM 642 C CA . LEU A 1 90 ? 10.256 -8.692 2.295 1.00 90.56 90 LEU A CA 1
ATOM 643 C C . LEU A 1 90 ? 10.260 -10.059 1.609 1.00 90.56 90 LEU A C 1
ATOM 645 O O . LEU A 1 90 ? 9.920 -11.030 2.270 1.00 90.56 90 LEU A O 1
ATOM 649 N N . HIS A 1 91 ? 10.707 -10.155 0.354 1.00 90.06 91 HIS A N 1
ATOM 650 C CA . HIS A 1 91 ? 10.815 -11.439 -0.356 1.00 90.06 91 HIS A CA 1
ATOM 651 C C . HIS A 1 91 ? 11.654 -12.457 0.427 1.00 90.06 91 HIS A C 1
ATOM 653 O O . HIS A 1 91 ? 11.164 -13.534 0.760 1.00 90.06 91 HIS A O 1
ATOM 659 N N . GLY A 1 92 ? 12.853 -12.062 0.871 1.00 90.44 92 GLY A N 1
ATOM 660 C CA . GLY A 1 92 ? 13.708 -12.929 1.684 1.00 90.44 92 GLY A CA 1
ATOM 661 C C . GLY A 1 92 ? 13.076 -13.347 3.018 1.00 90.44 92 GLY A C 1
ATOM 662 O O . GLY A 1 92 ? 13.350 -14.436 3.514 1.00 90.44 92 GLY A O 1
ATOM 663 N N . PHE A 1 93 ? 12.199 -12.527 3.608 1.00 89.44 93 PHE A N 1
ATOM 664 C CA . PHE A 1 93 ? 11.428 -12.906 4.793 1.00 89.44 93 PHE A CA 1
ATOM 665 C C . PHE A 1 93 ? 10.330 -13.932 4.470 1.00 89.44 93 PHE A C 1
ATOM 667 O O . PHE A 1 93 ? 10.127 -14.863 5.253 1.00 89.44 93 PHE A O 1
ATOM 674 N N . LEU A 1 94 ? 9.637 -13.800 3.334 1.00 88.88 94 LEU A N 1
ATOM 675 C CA . LEU A 1 94 ? 8.591 -14.742 2.915 1.00 88.88 94 LEU A CA 1
ATOM 676 C C . LEU A 1 94 ? 9.169 -16.134 2.635 1.00 88.88 94 LEU A C 1
ATOM 678 O O . LEU A 1 94 ? 8.558 -17.126 3.041 1.00 88.88 94 LEU A O 1
ATOM 682 N N . ASP A 1 95 ? 10.377 -16.201 2.071 1.00 88.00 95 ASP A N 1
ATOM 683 C CA . ASP A 1 95 ? 11.111 -17.449 1.823 1.00 88.00 95 ASP A CA 1
ATOM 684 C C . ASP A 1 95 ? 11.395 -18.250 3.097 1.00 88.00 95 ASP A C 1
ATOM 686 O O . ASP A 1 95 ? 11.414 -19.481 3.082 1.00 88.00 95 ASP A O 1
ATOM 690 N N . THR A 1 96 ? 11.558 -17.579 4.242 1.00 89.06 96 THR A N 1
ATOM 691 C CA . THR A 1 96 ? 11.778 -18.269 5.527 1.00 89.06 96 THR A CA 1
ATOM 692 C C . THR A 1 96 ? 10.529 -18.973 6.064 1.00 89.06 96 THR A C 1
ATOM 694 O O . THR A 1 96 ? 10.597 -19.700 7.061 1.00 89.06 96 THR A O 1
ATOM 697 N N . ARG A 1 97 ? 9.358 -18.759 5.448 1.00 88.81 97 ARG A N 1
ATOM 698 C CA . ARG A 1 97 ? 8.089 -19.315 5.918 1.00 88.81 97 ARG A CA 1
ATOM 699 C C . ARG A 1 97 ? 7.815 -20.683 5.294 1.00 88.81 97 ARG A C 1
ATOM 701 O O . ARG A 1 97 ? 8.050 -20.913 4.119 1.00 88.81 97 ARG A O 1
ATOM 708 N N . PHE A 1 98 ? 7.192 -21.574 6.070 1.00 82.38 98 PHE A N 1
ATOM 709 C CA . PHE A 1 98 ? 6.840 -22.939 5.640 1.00 82.38 98 PHE A CA 1
ATOM 710 C C . PHE A 1 98 ? 5.976 -23.001 4.359 1.00 82.38 98 PHE A C 1
ATOM 712 O O . PHE A 1 98 ? 5.999 -23.996 3.647 1.00 82.38 98 PHE A O 1
ATOM 719 N N . PHE A 1 99 ? 5.236 -21.931 4.047 1.00 84.44 99 PHE A N 1
ATOM 720 C CA . PHE A 1 99 ? 4.433 -21.789 2.826 1.00 84.44 99 PHE A CA 1
ATOM 721 C C . PHE A 1 99 ? 4.952 -20.662 1.916 1.00 84.44 99 PHE A C 1
ATOM 723 O O . PHE A 1 99 ? 4.148 -19.995 1.266 1.00 84.44 99 PHE A O 1
ATOM 730 N N . GLY A 1 100 ? 6.270 -20.426 1.903 1.00 84.88 100 GLY A N 1
ATOM 731 C CA . GLY A 1 100 ? 6.917 -19.309 1.205 1.00 84.88 100 GLY A CA 1
ATOM 732 C C . GLY A 1 100 ? 6.444 -19.146 -0.236 1.00 84.88 100 GLY A C 1
ATOM 733 O O . GLY A 1 100 ? 5.885 -18.110 -0.560 1.00 84.88 100 GLY A O 1
ATOM 734 N N . ALA A 1 101 ? 6.487 -20.211 -1.043 1.00 83.88 101 ALA A N 1
ATOM 735 C CA . ALA A 1 101 ? 6.070 -20.164 -2.449 1.00 83.88 101 ALA A CA 1
ATOM 736 C C . ALA A 1 101 ? 4.600 -19.744 -2.665 1.00 83.88 101 ALA A C 1
ATOM 738 O O . ALA A 1 101 ? 4.281 -19.036 -3.618 1.00 83.88 101 ALA A O 1
ATOM 739 N N . LEU A 1 102 ? 3.682 -20.162 -1.783 1.00 89.56 102 LEU A N 1
ATOM 740 C CA . LEU A 1 102 ? 2.276 -19.750 -1.875 1.00 89.56 102 LEU A CA 1
ATOM 741 C C . LEU A 1 102 ? 2.120 -18.278 -1.474 1.00 89.56 102 LEU A C 1
ATOM 743 O O . LEU A 1 102 ? 1.370 -17.530 -2.096 1.00 89.56 102 LEU A O 1
ATOM 747 N N . LEU A 1 103 ? 2.814 -17.875 -0.410 1.00 87.44 103 LEU A N 1
ATOM 748 C CA . LEU A 1 103 ? 2.742 -16.526 0.129 1.00 87.44 103 LEU A CA 1
ATOM 749 C C . LEU A 1 103 ? 3.390 -15.508 -0.813 1.00 87.44 103 LEU A C 1
ATOM 751 O O . LEU A 1 103 ? 2.838 -14.430 -0.999 1.00 87.44 103 LEU A O 1
ATOM 755 N N . GLU A 1 104 ? 4.508 -15.873 -1.431 1.00 88.12 104 GLU A N 1
ATOM 756 C CA . GLU A 1 104 ? 5.194 -15.084 -2.445 1.00 88.12 104 GLU A CA 1
ATOM 757 C C . GLU A 1 104 ? 4.291 -14.866 -3.659 1.00 88.12 104 GLU A C 1
ATOM 759 O O . GLU A 1 104 ? 4.029 -13.721 -4.007 1.00 88.12 104 GLU A O 1
ATOM 764 N N . GLY A 1 105 ? 3.658 -15.918 -4.194 1.00 88.50 105 GLY A N 1
ATOM 765 C CA . GLY A 1 105 ? 2.697 -15.763 -5.293 1.00 88.50 105 GLY A CA 1
ATOM 766 C C . GLY A 1 105 ? 1.499 -14.862 -4.950 1.00 88.50 105 GLY A C 1
ATOM 767 O O . GLY A 1 105 ? 1.016 -14.106 -5.798 1.00 88.50 105 GLY A O 1
ATOM 768 N N . VAL A 1 106 ? 1.022 -14.893 -3.699 1.00 89.75 106 VAL A N 1
ATOM 769 C CA . VAL A 1 106 ? -0.040 -13.987 -3.226 1.00 89.75 106 VAL A CA 1
ATOM 770 C C . VAL A 1 106 ? 0.464 -12.546 -3.128 1.00 89.75 106 VAL A C 1
ATOM 772 O O . VAL A 1 106 ? -0.232 -11.632 -3.568 1.00 89.75 106 VAL A O 1
ATOM 775 N N . ILE A 1 107 ? 1.653 -12.332 -2.565 1.00 90.06 107 ILE A N 1
ATOM 776 C CA . ILE A 1 107 ? 2.257 -11.004 -2.429 1.00 90.06 107 ILE A CA 1
ATOM 777 C C . ILE A 1 107 ? 2.551 -10.414 -3.809 1.00 90.06 107 ILE A C 1
ATOM 779 O O . ILE A 1 107 ? 2.128 -9.292 -4.064 1.00 90.06 107 ILE A O 1
ATOM 783 N N . ASP A 1 108 ? 3.131 -11.177 -4.731 1.00 90.19 108 ASP A N 1
ATOM 784 C CA . ASP A 1 108 ? 3.393 -10.751 -6.110 1.00 90.19 108 ASP A CA 1
ATOM 785 C C . ASP A 1 108 ? 2.120 -10.376 -6.855 1.00 90.19 108 ASP A C 1
ATOM 787 O O . ASP A 1 108 ? 2.067 -9.351 -7.538 1.00 90.19 108 ASP A O 1
ATOM 791 N N . SER A 1 109 ? 1.054 -11.155 -6.664 1.00 90.06 109 SER A N 1
ATOM 792 C CA . SER A 1 109 ? -0.259 -10.816 -7.213 1.00 90.06 109 SER A CA 1
ATOM 793 C C . SER A 1 109 ? -0.741 -9.462 -6.683 1.00 90.06 109 SER A C 1
ATOM 795 O O . SER A 1 109 ? -1.215 -8.632 -7.456 1.00 90.06 109 SER A O 1
ATOM 797 N N . VAL A 1 110 ? -0.584 -9.201 -5.378 1.00 88.69 110 VAL A N 1
ATOM 798 C CA . VAL A 1 110 ? -0.933 -7.913 -4.754 1.00 88.69 110 VAL A CA 1
ATOM 799 C C . VAL A 1 110 ? -0.044 -6.772 -5.260 1.00 88.69 110 VAL A C 1
ATOM 801 O O .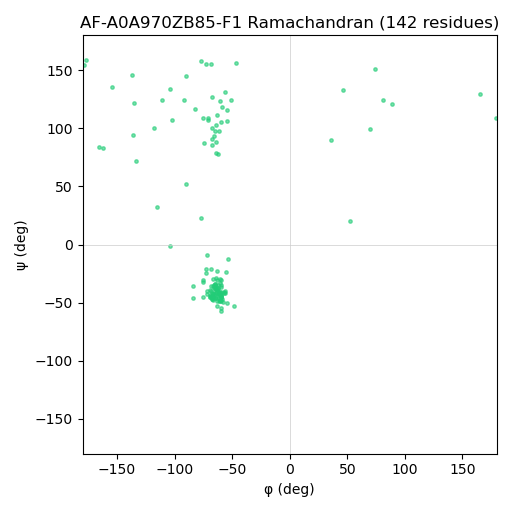 VAL A 1 110 ? -0.553 -5.687 -5.543 1.00 88.69 110 VAL A O 1
ATOM 804 N N . LEU A 1 111 ? 1.260 -7.006 -5.415 1.00 89.56 111 LEU A N 1
ATOM 805 C CA . LEU A 1 111 ? 2.228 -6.033 -5.929 1.00 89.56 111 LEU A CA 1
ATOM 806 C C . LEU A 1 111 ? 1.982 -5.695 -7.405 1.00 89.56 111 LEU A C 1
ATOM 808 O O . LEU A 1 111 ? 2.253 -4.565 -7.816 1.00 89.56 111 LEU A O 1
ATOM 812 N N . GLY A 1 112 ? 1.440 -6.634 -8.183 1.00 89.25 112 GLY A N 1
ATOM 813 C CA . GLY A 1 112 ? 1.063 -6.442 -9.583 1.00 89.25 112 GLY A CA 1
ATOM 814 C C . GLY A 1 112 ? -0.187 -5.581 -9.790 1.00 89.25 112 GLY A C 1
ATOM 815 O O . GLY A 1 112 ? -0.359 -5.003 -10.865 1.00 89.25 112 GLY A O 1
ATOM 816 N N . PHE A 1 113 ? -1.050 -5.440 -8.779 1.00 91.12 113 PHE A N 1
ATOM 817 C CA . PHE A 1 113 ? -2.226 -4.574 -8.874 1.00 91.12 113 PHE A CA 1
ATOM 818 C C . PHE A 1 113 ? -1.855 -3.077 -8.835 1.00 91.12 113 PHE A C 1
ATOM 820 O O . PHE A 1 113 ? -0.820 -2.693 -8.281 1.00 91.12 113 PHE A O 1
ATOM 827 N N . PRO A 1 114 ? -2.710 -2.198 -9.398 1.00 90.38 114 PRO A N 1
ATOM 828 C CA . PRO A 1 114 ? -2.507 -0.755 -9.354 1.00 90.38 114 PRO A CA 1
ATOM 829 C C . PRO A 1 114 ? -2.359 -0.236 -7.924 1.00 90.38 114 PRO A C 1
ATOM 831 O O . PRO A 1 114 ? -3.214 -0.493 -7.070 1.00 90.38 114 PRO A O 1
ATOM 834 N N . ALA A 1 115 ? -1.330 0.579 -7.686 1.00 90.12 115 ALA A N 1
ATOM 835 C CA . ALA A 1 115 ? -1.011 1.102 -6.357 1.00 90.12 115 ALA A CA 1
ATOM 836 C C . ALA A 1 115 ? -2.189 1.867 -5.720 1.00 90.12 115 ALA A C 1
ATOM 838 O O . ALA A 1 115 ? -2.504 1.690 -4.540 1.00 90.12 115 ALA A O 1
ATOM 839 N N . TRP A 1 116 ? -2.893 2.676 -6.520 1.00 89.75 116 TRP A N 1
ATOM 840 C CA . TRP A 1 116 ? -4.058 3.439 -6.070 1.00 89.75 116 TRP A CA 1
ATOM 841 C C . TRP A 1 116 ? -5.232 2.545 -5.657 1.00 89.75 116 TRP A C 1
ATOM 843 O O . TRP A 1 116 ? -5.946 2.881 -4.716 1.00 89.75 116 TRP A O 1
ATOM 853 N N . ALA A 1 117 ? -5.433 1.397 -6.309 1.00 90.31 117 ALA A N 1
ATOM 854 C CA . ALA A 1 117 ? -6.527 0.490 -5.975 1.00 90.31 117 ALA A CA 1
ATOM 855 C C . ALA A 1 117 ? -6.223 -0.270 -4.681 1.00 90.31 117 ALA A C 1
ATOM 857 O O . ALA A 1 117 ? -7.068 -0.327 -3.785 1.00 90.31 117 ALA A O 1
ATOM 858 N N . VAL A 1 118 ? -4.993 -0.783 -4.552 1.00 90.81 118 VAL A N 1
ATOM 859 C CA . VAL A 1 118 ? -4.563 -1.546 -3.372 1.00 90.81 118 VAL A CA 1
ATOM 860 C C . VAL A 1 118 ? -4.567 -0.685 -2.111 1.00 90.81 118 VAL A C 1
ATOM 862 O O . VAL A 1 118 ? -4.933 -1.179 -1.052 1.00 90.81 118 VAL A O 1
ATOM 865 N N . LEU A 1 119 ? -4.230 0.606 -2.200 1.00 89.12 119 LEU A N 1
ATOM 866 C CA . LEU A 1 119 ? -4.322 1.532 -1.062 1.00 89.12 119 LEU A CA 1
ATOM 867 C C . LEU A 1 119 ? -5.730 2.123 -0.887 1.00 89.12 119 LEU A C 1
ATOM 869 O O . LEU A 1 119 ? -6.194 2.334 0.237 1.00 89.12 119 LEU A O 1
ATOM 873 N N . GLY A 1 120 ? -6.429 2.382 -1.990 1.00 89.75 120 GLY A N 1
ATOM 874 C CA . GLY A 1 120 ? -7.723 3.058 -1.995 1.00 89.75 120 GLY A CA 1
ATOM 875 C C . GLY A 1 120 ? -8.840 2.214 -1.399 1.00 89.75 120 GLY A C 1
ATOM 876 O O . GLY A 1 120 ? -9.612 2.727 -0.592 1.00 89.75 120 GLY A O 1
ATOM 877 N N . VAL A 1 121 ? -8.906 0.921 -1.733 1.00 91.06 121 VAL A N 1
ATOM 878 C CA . VAL A 1 121 ? -9.925 -0.004 -1.206 1.00 91.06 121 VAL A CA 1
ATOM 879 C C . VAL A 1 121 ? -9.867 -0.109 0.328 1.00 91.06 121 VAL A C 1
ATOM 881 O O . VAL A 1 121 ? -10.866 0.219 0.977 1.00 91.06 121 VAL A O 1
ATOM 884 N N . PRO A 1 122 ? -8.738 -0.488 0.959 1.00 89.81 122 PRO A N 1
ATOM 885 C CA . PRO A 1 122 ? -8.655 -0.554 2.415 1.00 89.81 122 PRO A CA 1
ATOM 886 C C . PRO A 1 122 ? -8.760 0.829 3.065 1.00 89.81 122 PRO A C 1
ATOM 888 O O . PRO A 1 122 ? -9.402 0.952 4.108 1.00 89.81 122 PRO A O 1
ATOM 891 N N . GLY A 1 123 ? -8.207 1.882 2.448 1.00 88.81 123 GLY A N 1
ATOM 892 C CA . GLY A 1 123 ? -8.344 3.258 2.933 1.00 88.81 123 GLY A CA 1
ATOM 893 C C . GLY A 1 123 ? -9.803 3.714 3.007 1.00 88.81 123 GLY A C 1
ATOM 894 O O . GLY A 1 123 ? -10.241 4.249 4.029 1.00 88.81 123 GLY A O 1
ATOM 895 N N . ALA A 1 124 ? -10.586 3.430 1.964 1.00 88.88 124 ALA A N 1
ATOM 896 C CA . ALA A 1 124 ? -12.013 3.727 1.909 1.00 88.88 124 ALA A CA 1
ATOM 897 C C . ALA A 1 124 ? -12.796 2.941 2.967 1.00 88.88 124 ALA A C 1
ATOM 899 O O . ALA A 1 124 ? -13.612 3.526 3.683 1.00 88.88 124 ALA A O 1
ATOM 900 N N . VAL A 1 125 ? -12.513 1.642 3.115 1.00 89.12 125 VAL A N 1
ATOM 901 C CA . VAL A 1 125 ? -13.144 0.790 4.134 1.00 89.12 125 VAL A CA 1
ATOM 902 C C . VAL A 1 125 ? -12.847 1.315 5.543 1.00 89.12 125 VAL A C 1
ATOM 904 O O . VAL A 1 125 ? -13.778 1.521 6.324 1.00 89.12 125 VAL A O 1
ATOM 907 N N . LEU A 1 126 ? -11.585 1.618 5.866 1.00 86.75 126 LEU A N 1
ATOM 908 C CA . LEU A 1 126 ? -11.202 2.181 7.169 1.00 86.75 126 LEU A CA 1
ATOM 909 C C . LEU A 1 126 ? -11.858 3.544 7.426 1.00 86.75 126 LEU A C 1
ATOM 911 O O . LEU A 1 126 ? -12.404 3.777 8.509 1.00 86.75 126 LEU A O 1
ATOM 915 N N . ALA A 1 127 ? -11.841 4.443 6.438 1.00 85.00 127 ALA A N 1
ATOM 916 C CA . ALA A 1 127 ? -12.456 5.762 6.555 1.00 85.00 127 ALA A CA 1
ATOM 917 C C . ALA A 1 127 ? -13.974 5.662 6.779 1.00 85.00 127 ALA A C 1
ATOM 919 O O . ALA A 1 127 ? -14.544 6.427 7.567 1.00 85.00 127 ALA A O 1
ATOM 920 N N . TRP A 1 128 ? -14.628 4.700 6.123 1.00 84.88 128 TRP A N 1
ATOM 921 C CA . TRP A 1 128 ? -16.056 4.453 6.275 1.00 84.88 128 TRP A CA 1
ATOM 922 C C . TRP A 1 128 ? -16.400 3.877 7.652 1.00 84.88 128 TRP A C 1
ATOM 924 O O . TRP A 1 128 ? -17.295 4.401 8.316 1.00 84.88 128 TRP A O 1
ATOM 934 N N . LEU A 1 129 ? -15.636 2.894 8.142 1.00 83.94 129 LEU A N 1
ATOM 935 C CA . LEU A 1 129 ? -15.793 2.332 9.492 1.00 83.94 129 LEU A CA 1
ATOM 936 C C . LEU A 1 129 ? -15.545 3.382 10.596 1.00 83.94 129 LEU A C 1
ATOM 938 O O . LEU A 1 129 ? -16.233 3.406 11.622 1.00 83.94 129 LEU A O 1
ATOM 942 N N . GLY A 1 130 ? -14.609 4.311 10.373 1.00 75.75 130 GLY A N 1
ATOM 943 C CA . GLY A 1 130 ? -14.339 5.437 11.271 1.00 75.75 130 GLY A CA 1
ATOM 944 C C . GLY A 1 130 ? -15.462 6.485 11.322 1.00 75.75 130 GLY A C 1
ATOM 945 O O . GLY A 1 130 ? -15.583 7.222 12.311 1.00 75.75 130 GLY A O 1
ATOM 946 N N . ARG A 1 131 ? -16.334 6.548 10.303 1.00 73.50 131 ARG A N 1
ATOM 947 C CA . ARG A 1 131 ? -17.432 7.522 10.204 1.00 73.50 131 ARG A CA 1
ATOM 948 C C . ARG A 1 131 ? -18.567 7.155 11.163 1.00 73.50 131 ARG A C 1
ATOM 950 O O . ARG A 1 131 ? -19.531 6.486 10.811 1.00 73.50 131 ARG A O 1
ATOM 957 N N . SER A 1 132 ? -18.478 7.634 12.405 1.00 60.25 132 SER A N 1
ATOM 958 C CA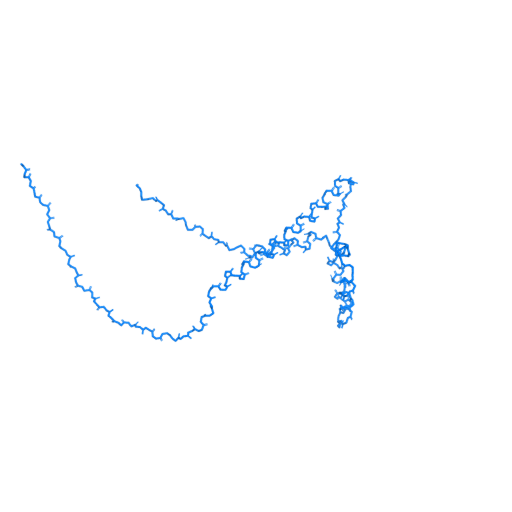 . SER A 1 132 ? -19.620 7.604 13.326 1.00 60.25 132 SER A CA 1
ATOM 959 C C . SER A 1 132 ? -20.772 8.412 12.724 1.00 60.25 132 SER A C 1
ATOM 961 O O . SER A 1 132 ? -20.590 9.595 12.414 1.00 60.25 132 SER A O 1
ATOM 963 N N . LYS A 1 133 ? -21.949 7.795 12.551 1.00 59.78 133 LYS A N 1
ATOM 964 C CA . LYS A 1 133 ? -23.187 8.506 12.210 1.00 59.78 133 LYS A CA 1
ATOM 965 C C . LYS A 1 133 ? -23.517 9.433 13.380 1.00 59.78 133 LYS A C 1
ATOM 967 O O . LYS A 1 133 ? -24.188 9.040 14.326 1.00 59.78 133 LYS A O 1
ATOM 972 N N . ARG A 1 134 ? -22.988 10.659 13.356 1.00 57.41 134 ARG A N 1
ATOM 973 C CA . ARG A 1 134 ? -23.396 11.716 14.282 1.00 57.41 134 ARG A CA 1
ATOM 974 C C . ARG A 1 134 ? -24.832 12.068 13.908 1.00 57.41 134 ARG A C 1
ATOM 976 O O . ARG A 1 134 ? -25.047 12.895 13.026 1.00 57.41 134 ARG A O 1
ATOM 983 N N . THR A 1 135 ? -25.794 11.397 14.540 1.00 54.84 135 THR A N 1
ATOM 984 C CA . THR A 1 135 ? -27.197 11.803 14.536 1.00 54.84 135 THR A CA 1
ATOM 985 C C . THR A 1 135 ? -27.222 13.243 15.017 1.00 54.84 135 THR A C 1
ATOM 987 O O . THR A 1 135 ? -26.927 13.533 16.176 1.00 54.84 135 THR A O 1
ATOM 990 N N . ARG A 1 136 ? -27.454 14.168 14.085 1.00 58.41 136 ARG A N 1
ATOM 991 C CA . ARG A 1 136 ? -27.751 15.560 14.398 1.00 58.41 136 ARG A CA 1
ATOM 992 C C . ARG A 1 136 ? -29.084 15.507 15.131 1.00 58.41 136 ARG A C 1
ATOM 994 O O . ARG A 1 136 ? -30.121 15.347 14.499 1.00 58.41 136 ARG A O 1
ATOM 1001 N N . VAL A 1 137 ? -29.041 15.529 16.459 1.00 60.84 137 VAL A N 1
ATOM 1002 C CA . VAL A 1 137 ? -30.239 15.773 17.256 1.00 60.84 137 VAL A CA 1
ATOM 1003 C C . VAL A 1 137 ? -30.646 17.196 16.895 1.00 60.84 137 VAL A C 1
ATOM 1005 O O . VAL A 1 137 ? -29.955 18.147 17.253 1.00 60.84 137 VAL A O 1
ATOM 1008 N N . PHE A 1 138 ? -31.673 17.323 16.056 1.00 61.94 138 PHE A N 1
ATOM 1009 C CA . PHE A 1 138 ? -32.275 18.604 15.721 1.00 61.94 138 PHE A CA 1
ATOM 1010 C C . PHE A 1 138 ? -32.782 19.215 17.029 1.00 61.94 138 PHE A C 1
ATOM 1012 O O . PHE A 1 138 ? -33.766 18.749 17.599 1.00 61.94 138 PHE A O 1
ATOM 1019 N N . VAL A 1 139 ? -32.077 20.226 17.536 1.00 67.69 139 VAL A N 1
ATOM 1020 C CA . VAL A 1 139 ? -32.587 21.072 18.614 1.00 67.69 139 VAL A CA 1
ATOM 1021 C C . VAL A 1 139 ? -33.686 21.921 17.988 1.00 67.69 139 VAL A C 1
ATOM 1023 O O . VAL A 1 139 ? -33.414 22.770 17.142 1.00 67.69 139 VAL A O 1
ATOM 1026 N N . LYS A 1 140 ? -34.938 21.626 18.341 1.00 68.31 140 LYS A N 1
ATOM 1027 C CA . LYS A 1 140 ? -36.118 22.369 17.899 1.00 68.31 140 LYS A CA 1
ATOM 1028 C C . LYS A 1 140 ? -36.049 23.766 18.533 1.00 68.31 140 LYS A C 1
ATOM 1030 O O . LYS A 1 140 ? -36.346 23.910 19.712 1.00 68.31 140 LYS A O 1
ATOM 1035 N N . GLN A 1 141 ? -35.603 24.769 17.774 1.00 71.69 141 GLN A N 1
ATOM 1036 C CA . GLN A 1 141 ? -35.474 26.172 18.213 1.00 71.69 141 GLN A CA 1
ATOM 1037 C C . GLN A 1 141 ? -36.820 26.926 18.256 1.00 71.69 141 GLN A C 1
ATOM 1039 O O . GLN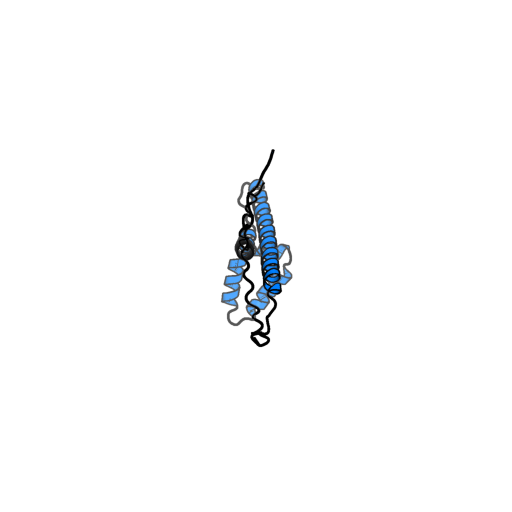 A 1 141 ? -36.850 28.147 18.183 1.00 71.69 141 GLN A O 1
ATOM 1044 N N . ASP A 1 142 ? -37.938 26.213 18.368 1.00 62.09 142 ASP A N 1
ATOM 1045 C CA . ASP A 1 142 ? -39.282 26.769 18.183 1.00 62.09 142 ASP A CA 1
ATOM 1046 C C . ASP A 1 142 ? -39.883 27.292 19.502 1.00 62.09 142 ASP A C 1
ATOM 1048 O O . ASP A 1 142 ? -40.955 26.877 19.932 1.00 62.09 142 ASP A O 1
ATOM 1052 N N . GLN A 1 143 ? -39.141 28.144 20.209 1.00 63.62 143 GLN A N 1
ATOM 1053 C CA . GLN A 1 143 ? -39.626 28.897 21.373 1.00 63.62 143 GLN A CA 1
ATOM 1054 C C . GLN A 1 143 ? -39.173 30.355 21.216 1.00 63.62 143 GLN A C 1
ATOM 1056 O O . GLN A 1 143 ? -38.225 30.786 21.874 1.00 63.62 143 GLN A O 1
ATOM 1061 N N . ILE A 1 144 ? -39.798 31.079 20.284 1.00 57.44 144 ILE A N 1
ATOM 1062 C CA . ILE A 1 144 ? -39.696 32.537 20.125 1.00 57.44 144 ILE A CA 1
ATOM 1063 C C . ILE A 1 144 ? -41.111 33.073 19.933 1.00 57.44 144 ILE A C 1
ATOM 1065 O O . ILE A 1 144 ? -41.845 32.448 19.134 1.00 57.44 144 ILE A O 1
#

Secondary structure (DSSP, 8-state):
-------------------------------TTHHHHHHHHHHHHHHHHHHHHHHHHHHHHHHHHHHTS----BHHHHHHHHHHHHHHHHHHHHHTSTTHHHHHHHHHHHHHSBHHHHHHHHHHHHHHHH--------------

Radius of gyration: 31.63 Å; Cα contacts (8 Å, |Δi|>4): 103; chains: 1; bounding box: 79×74×77 Å

Sequence (144 aa):
MQLCFGQAAAATCAARRPHARKTEAPETGKPACEKGKMRLLLRIIGTTLLAAALILGILDGTRSLGSNALVITSLGATWEAIHAPSLAALHGFLDTRFFGALLEGVIDSVLGFPAWAVLGVPGAVLAWLGRSKRTRVFVKQDQI

Solvent-accessible surface area (backbone atoms only — not comparable to full-atom values): 8649 Å² total; per-residue (Å²): 132,87,81,88,85,87,87,84,90,79,89,78,91,80,76,92,73,82,83,77,86,75,86,71,71,89,70,84,71,75,61,78,72,51,63,59,53,57,35,47,51,39,26,51,56,8,47,52,33,31,49,53,11,50,52,46,46,50,52,29,47,53,51,15,68,74,62,81,43,92,46,77,58,28,29,43,61,54,43,44,74,75,45,45,70,61,54,54,51,48,54,61,52,39,62,75,38,99,57,16,75,62,52,45,55,52,50,50,55,58,27,62,37,45,36,26,55,70,36,25,55,58,10,48,52,34,30,53,72,31,56,72,84,75,76,76,77,78,76,81,81,86,82,128

Mean predicted aligned error: 15.05 Å

pLDDT: mean 76.0, std 18.04, range [37.94, 93.44]